Protein AF-J9EAB3-F1 (afdb_monomer_lite)

Radius of gyration: 15.77 Å; chains: 1; bounding box: 44×41×35 Å

Secondary structure (DSSP, 8-state):
-------PPPPEEEEEEETTTTEEEEEE-GGGHHHHHHHHHH--EETTEE------------------

Sequence (68 aa):
MVQLQSQSAPSYSLGPFNEIERKGSVVVQASDVNLIWAALSVYGRFFGKPIALHFNSVDRKVSERQSP

Organism: Wuchereria bancrofti (NCBI:txid6293)

Structure (mmCIF, N/CA/C/O backbone):
data_AF-J9EAB3-F1
#
_entry.id   AF-J9EAB3-F1
#
loop_
_atom_site.group_PDB
_atom_site.id
_atom_site.type_symbol
_atom_site.label_atom_id
_atom_site.label_alt_id
_atom_site.label_comp_id
_atom_site.label_asym_id
_atom_site.label_entity_id
_atom_site.label_seq_id
_atom_site.pdbx_PDB_ins_code
_atom_site.Cartn_x
_atom_site.Cartn_y
_atom_site.Cartn_z
_atom_site.occupancy
_atom_site.B_iso_or_equiv
_atom_site.auth_seq_id
_atom_site.auth_comp_id
_atom_site.auth_asym_id
_atom_site.auth_atom_id
_atom_site.pdbx_PDB_model_num
ATOM 1 N N . MET A 1 1 ? -31.596 -16.036 10.577 1.00 37.53 1 MET A N 1
ATOM 2 C CA . MET A 1 1 ? -31.527 -15.037 9.490 1.00 37.53 1 MET A CA 1
ATOM 3 C C . MET A 1 1 ? -30.174 -14.355 9.604 1.00 37.53 1 MET A C 1
ATOM 5 O O . M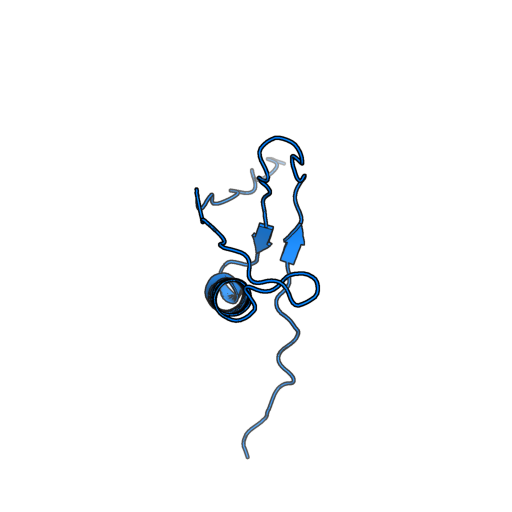ET A 1 1 ? -29.964 -13.632 10.565 1.00 37.53 1 MET A O 1
ATOM 9 N N . VAL A 1 2 ? -29.216 -14.682 8.736 1.00 43.69 2 VAL A N 1
ATOM 10 C CA . VAL A 1 2 ? -27.905 -14.015 8.739 1.00 43.69 2 VAL A CA 1
ATOM 11 C C . VAL A 1 2 ? -28.045 -12.777 7.866 1.00 43.69 2 VAL A C 1
ATOM 13 O O . VAL A 1 2 ? -28.198 -12.888 6.653 1.00 43.69 2 VAL A O 1
ATOM 16 N N . GLN A 1 3 ? -28.063 -11.602 8.490 1.00 44.91 3 GLN A N 1
ATOM 17 C CA . GLN A 1 3 ? -27.929 -10.338 7.777 1.00 44.91 3 GLN A CA 1
ATOM 18 C C . GLN A 1 3 ? -26.483 -10.241 7.288 1.00 44.91 3 GLN A C 1
ATOM 20 O O . GLN A 1 3 ? -25.587 -9.861 8.036 1.00 44.91 3 GLN A O 1
ATOM 25 N N . LEU A 1 4 ? -26.253 -10.592 6.024 1.00 47.28 4 LEU A N 1
ATOM 26 C CA . LEU A 1 4 ? -25.081 -10.126 5.296 1.00 47.28 4 LEU A CA 1
ATOM 27 C C . LEU A 1 4 ? -25.305 -8.634 5.046 1.00 47.28 4 LEU A C 1
ATOM 29 O O . LEU A 1 4 ? -25.826 -8.236 4.006 1.00 47.28 4 LEU A O 1
ATOM 33 N N . GLN A 1 5 ? -24.984 -7.803 6.041 1.00 47.16 5 GLN A N 1
ATOM 34 C CA . GLN A 1 5 ? -24.692 -6.406 5.764 1.00 47.16 5 GLN A CA 1
ATOM 35 C C . GLN A 1 5 ? -23.583 -6.447 4.723 1.00 47.16 5 GLN A C 1
ATOM 37 O O . GLN A 1 5 ? -22.511 -6.984 4.992 1.00 47.16 5 GLN A O 1
ATOM 42 N N . SER A 1 6 ? -23.882 -5.985 3.515 1.00 48.50 6 SER A N 1
ATOM 43 C CA . SER A 1 6 ? -22.896 -5.681 2.491 1.00 48.50 6 SER A CA 1
ATOM 44 C C . SER A 1 6 ? -21.785 -4.879 3.161 1.00 48.50 6 SER A C 1
ATOM 46 O O . SER A 1 6 ? -21.967 -3.691 3.418 1.00 48.50 6 SER A O 1
ATOM 48 N N . GLN A 1 7 ? -20.701 -5.558 3.550 1.00 58.44 7 GLN A N 1
ATOM 49 C CA . GLN A 1 7 ? -19.552 -4.934 4.184 1.00 58.44 7 GLN A CA 1
ATOM 50 C C . GLN A 1 7 ? -19.048 -3.920 3.172 1.00 58.44 7 GLN A C 1
ATOM 52 O O . GLN A 1 7 ? -18.549 -4.290 2.108 1.00 58.44 7 GLN A O 1
ATOM 57 N N . SER A 1 8 ? -19.271 -2.642 3.466 1.00 66.12 8 SER A N 1
ATOM 58 C CA . SER A 1 8 ? -18.689 -1.542 2.718 1.00 66.12 8 SER A CA 1
ATOM 59 C C . SER A 1 8 ? -17.199 -1.833 2.573 1.00 66.12 8 SER A C 1
ATOM 61 O O . SER A 1 8 ? -16.561 -2.235 3.550 1.00 66.12 8 SER A O 1
ATOM 63 N N . ALA A 1 9 ? -16.656 -1.689 1.362 1.00 73.44 9 ALA A N 1
ATOM 64 C CA . ALA A 1 9 ? -15.223 -1.846 1.152 1.00 73.44 9 ALA A CA 1
ATOM 65 C C . ALA A 1 9 ? -14.461 -0.993 2.187 1.00 73.44 9 ALA A C 1
ATOM 67 O O . ALA A 1 9 ? -14.931 0.102 2.516 1.00 73.44 9 ALA A O 1
ATOM 68 N N . PRO A 1 10 ? -13.328 -1.484 2.721 1.00 79.31 10 PRO A N 1
ATOM 69 C CA . PRO A 1 10 ? -12.576 -0.752 3.729 1.00 79.31 10 PRO A CA 1
ATOM 70 C C . PRO A 1 10 ? -12.234 0.646 3.211 1.00 79.31 10 PRO A C 1
ATOM 72 O O . PRO A 1 10 ? -11.808 0.805 2.064 1.00 79.31 10 PRO A O 1
ATOM 75 N N . SER A 1 11 ? -12.419 1.660 4.054 1.00 82.81 11 SER A N 1
ATOM 76 C CA . SER A 1 11 ? -12.100 3.037 3.677 1.00 82.81 11 SER A CA 1
ATOM 77 C C . SER A 1 11 ? -10.606 3.270 3.854 1.00 82.81 11 SER A C 1
ATOM 79 O O . SER A 1 11 ? -10.077 3.176 4.965 1.00 82.81 11 SER A O 1
ATOM 81 N N . TYR A 1 12 ? -9.929 3.607 2.760 1.00 86.12 12 TYR A N 1
ATOM 82 C CA . TYR A 1 12 ? -8.512 3.942 2.769 1.00 86.12 12 TYR A CA 1
ATOM 83 C C . TYR A 1 12 ? -8.215 5.131 1.858 1.00 86.12 12 TYR A C 1
ATOM 85 O O . TYR A 1 12 ? -8.944 5.409 0.906 1.00 86.12 12 TYR A O 1
ATOM 93 N N . SER A 1 13 ? -7.114 5.819 2.135 1.00 89.44 13 SER A N 1
ATOM 94 C CA . SER A 1 13 ? -6.533 6.810 1.235 1.00 89.44 13 SER A CA 1
ATOM 95 C C . SER A 1 13 ? -5.063 6.502 0.985 1.00 89.44 13 SER A C 1
ATOM 97 O O . SER A 1 13 ? -4.357 5.959 1.839 1.00 89.44 13 SER A O 1
ATOM 99 N N . LEU A 1 14 ? -4.607 6.815 -0.225 1.00 89.00 14 LEU A N 1
ATOM 100 C CA . LEU A 1 14 ? -3.206 6.689 -0.599 1.00 89.00 14 LEU A CA 1
ATOM 101 C C . LEU A 1 14 ? -2.492 7.995 -0.255 1.00 89.00 14 LEU A C 1
ATOM 103 O O . LEU A 1 14 ? -2.943 9.076 -0.637 1.00 89.00 14 LEU A O 1
ATOM 107 N N . GLY A 1 15 ? -1.386 7.890 0.471 1.00 88.19 15 GLY A N 1
ATOM 108 C CA . GLY A 1 15 ? -0.437 8.982 0.605 1.00 88.19 15 GLY A CA 1
ATOM 109 C C . GLY A 1 15 ? 0.451 9.116 -0.638 1.00 88.19 15 GLY A C 1
ATOM 110 O O . GLY A 1 15 ? 0.298 8.368 -1.607 1.00 88.19 15 GLY A O 1
ATOM 111 N N . PRO A 1 16 ? 1.402 10.063 -0.625 1.00 88.69 16 PRO A N 1
ATOM 112 C CA . PRO A 1 16 ? 2.354 10.221 -1.717 1.00 88.69 16 PRO A CA 1
ATOM 113 C C . PRO A 1 16 ? 3.195 8.951 -1.907 1.00 88.69 16 PRO A C 1
ATOM 115 O O . PRO A 1 16 ? 3.586 8.295 -0.938 1.00 88.69 16 PRO A O 1
ATOM 118 N N . PHE A 1 17 ? 3.496 8.630 -3.165 1.00 90.44 17 PHE A N 1
ATOM 119 C CA . PHE A 1 17 ? 4.378 7.529 -3.542 1.00 90.44 17 PHE A CA 1
ATOM 120 C C . PHE A 1 17 ? 5.677 8.082 -4.135 1.00 90.44 17 PHE A C 1
ATOM 122 O O . PHE A 1 17 ? 5.660 8.835 -5.105 1.00 90.44 17 PHE A O 1
ATOM 129 N N . ASN A 1 18 ? 6.808 7.703 -3.547 1.00 92.56 18 ASN A N 1
ATOM 130 C CA . ASN A 1 18 ? 8.138 7.991 -4.061 1.00 92.56 18 ASN A CA 1
ATOM 131 C C . ASN A 1 18 ? 8.534 6.895 -5.061 1.00 92.56 18 ASN A C 1
ATOM 133 O O . ASN A 1 18 ? 8.783 5.752 -4.674 1.00 92.56 18 ASN A O 1
ATOM 137 N N . GLU A 1 19 ? 8.619 7.247 -6.344 1.00 92.12 19 GLU A N 1
ATOM 138 C CA . GLU A 1 19 ? 8.949 6.301 -7.417 1.00 92.12 19 GLU A CA 1
ATOM 139 C C . GLU A 1 19 ? 10.410 5.841 -7.418 1.00 92.12 19 GLU A C 1
ATOM 141 O O . GLU A 1 19 ? 10.693 4.739 -7.893 1.00 92.12 19 GLU A O 1
ATOM 146 N N . ILE A 1 20 ? 11.321 6.654 -6.874 1.00 94.50 20 ILE A N 1
ATOM 147 C CA . ILE A 1 20 ? 12.753 6.341 -6.794 1.00 94.50 20 ILE A CA 1
ATOM 148 C C . ILE A 1 20 ? 12.979 5.296 -5.701 1.00 94.50 20 ILE A C 1
ATOM 150 O O . ILE A 1 20 ? 13.575 4.252 -5.949 1.00 94.50 20 ILE A O 1
ATOM 154 N N . GLU A 1 21 ? 12.446 5.541 -4.501 1.00 91.56 21 GLU A N 1
ATOM 155 C CA . GLU A 1 21 ? 12.578 4.617 -3.365 1.00 91.56 21 GLU A CA 1
ATOM 156 C C . GLU A 1 21 ? 11.564 3.468 -3.388 1.00 91.56 21 GLU A C 1
ATOM 158 O O . GLU A 1 21 ? 11.683 2.533 -2.598 1.00 91.56 21 GLU A O 1
ATOM 163 N N . ARG A 1 22 ? 10.552 3.545 -4.262 1.00 89.06 22 ARG A N 1
ATOM 164 C CA . ARG A 1 22 ? 9.402 2.628 -4.312 1.00 89.06 22 ARG A CA 1
ATOM 165 C C . ARG A 1 22 ? 8.672 2.517 -2.970 1.00 89.06 22 ARG A C 1
ATOM 167 O O . ARG A 1 22 ? 8.242 1.437 -2.572 1.00 89.06 22 ARG A O 1
ATOM 174 N N . LYS A 1 23 ? 8.506 3.648 -2.282 1.00 90.38 23 LYS A N 1
ATOM 175 C CA . LYS A 1 23 ? 7.831 3.733 -0.979 1.00 90.38 23 LYS A CA 1
ATOM 176 C C . LYS A 1 23 ? 6.590 4.600 -1.069 1.00 90.38 23 LYS A C 1
ATOM 178 O O . LYS A 1 23 ? 6.619 5.668 -1.667 1.00 90.38 23 LYS A O 1
ATOM 183 N N . GLY A 1 24 ? 5.521 4.168 -0.418 1.00 89.19 24 GLY A N 1
ATOM 184 C CA . GLY A 1 24 ? 4.317 4.966 -0.234 1.00 89.19 24 GLY A CA 1
ATOM 185 C C . GLY A 1 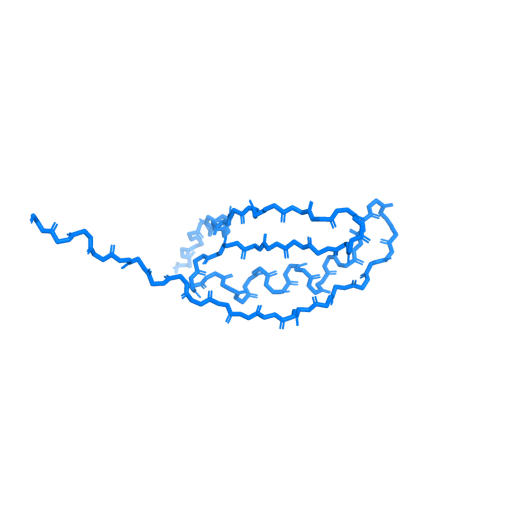24 ? 3.701 4.702 1.125 1.00 89.19 24 GLY A C 1
ATOM 186 O O . GLY A 1 24 ? 4.194 3.876 1.895 1.00 89.19 24 GLY A O 1
ATOM 187 N N . SER A 1 25 ? 2.609 5.398 1.404 1.00 89.62 25 SER A N 1
ATOM 188 C CA . SER A 1 25 ? 1.826 5.198 2.616 1.00 89.62 25 SER A CA 1
ATOM 189 C C . SER A 1 25 ? 0.362 4.970 2.278 1.00 89.62 25 SER A C 1
ATOM 191 O O . SER A 1 25 ? -0.159 5.452 1.272 1.00 89.62 25 SER A O 1
ATOM 193 N N . VAL A 1 26 ? -0.299 4.203 3.136 1.00 87.81 26 VAL A N 1
ATOM 194 C CA . VAL A 1 26 ? -1.732 3.954 3.072 1.00 87.81 26 VAL A CA 1
ATOM 195 C C . VAL A 1 26 ? -2.306 4.365 4.420 1.00 87.81 26 VAL A C 1
ATOM 197 O O . VAL A 1 26 ? -1.785 3.972 5.465 1.00 87.81 26 VAL A O 1
ATOM 200 N N . VAL A 1 27 ? -3.334 5.204 4.406 1.00 88.50 27 VAL A N 1
ATOM 201 C CA . VAL A 1 27 ? -4.049 5.605 5.618 1.00 88.50 27 VAL A CA 1
ATOM 202 C C . VAL A 1 27 ? -5.354 4.838 5.641 1.00 88.50 27 VAL A C 1
ATOM 204 O O . VAL A 1 27 ? -6.110 4.858 4.674 1.00 88.50 27 VAL A O 1
ATOM 207 N N . VAL A 1 28 ? -5.599 4.136 6.739 1.00 87.19 28 VAL A N 1
ATOM 208 C CA . VAL A 1 28 ? -6.748 3.244 6.901 1.00 87.19 28 VAL A CA 1
ATOM 209 C C . VAL A 1 28 ? -7.417 3.513 8.230 1.00 87.19 28 VAL A C 1
ATOM 211 O O . VAL A 1 28 ? -6.772 3.948 9.190 1.00 87.19 28 VAL A O 1
ATOM 214 N N . GLN A 1 29 ? -8.710 3.221 8.306 1.00 85.75 29 GLN A N 1
ATOM 215 C CA . GLN A 1 29 ? -9.370 3.146 9.600 1.00 85.75 29 GLN A CA 1
ATOM 216 C C . GLN A 1 29 ? -8.783 1.994 10.417 1.00 85.75 29 GLN A C 1
ATOM 218 O O . GLN A 1 29 ? -8.473 0.927 9.888 1.00 85.75 29 GLN A O 1
ATOM 223 N N . ALA A 1 30 ? -8.659 2.197 11.729 1.00 82.69 30 ALA A N 1
ATOM 224 C CA . ALA A 1 30 ? -8.095 1.186 12.620 1.00 82.69 30 ALA A CA 1
ATOM 225 C C . ALA A 1 30 ? -8.897 -0.130 12.600 1.00 82.69 30 ALA A C 1
ATOM 227 O O . ALA A 1 30 ? -8.305 -1.201 12.704 1.00 82.69 30 ALA A O 1
ATOM 228 N N . SER A 1 31 ? -10.220 -0.056 12.413 1.00 85.00 31 SER A N 1
ATOM 229 C CA . SER A 1 31 ? -11.097 -1.227 12.263 1.00 85.00 31 SER A CA 1
ATOM 230 C C . SER A 1 31 ? -10.778 -2.070 11.029 1.00 85.00 31 SER A C 1
ATOM 232 O O . SER A 1 31 ? -11.025 -3.273 11.026 1.00 85.00 31 SER A O 1
ATOM 234 N N . ASP A 1 32 ? -10.204 -1.447 10.001 1.00 85.19 32 ASP A N 1
ATOM 235 C CA . ASP A 1 32 ? -10.081 -2.014 8.660 1.00 85.19 32 ASP A CA 1
ATOM 236 C C . ASP A 1 32 ? -8.643 -2.480 8.363 1.00 85.19 32 ASP A C 1
ATOM 238 O O . ASP A 1 32 ? -8.377 -3.055 7.305 1.00 85.19 32 ASP A O 1
ATOM 242 N N . VAL A 1 33 ? -7.702 -2.269 9.297 1.00 83.44 33 VAL A N 1
ATOM 243 C CA . VAL A 1 33 ? -6.264 -2.515 9.085 1.00 83.44 33 VAL A CA 1
ATOM 244 C C . VAL A 1 33 ? -5.985 -3.963 8.673 1.00 83.44 33 VAL A C 1
ATOM 246 O O . VAL A 1 33 ? -5.225 -4.204 7.738 1.00 83.44 33 VAL A O 1
ATOM 249 N N . ASN A 1 34 ? -6.672 -4.922 9.301 1.00 83.31 34 ASN A N 1
ATOM 250 C CA . ASN A 1 34 ? -6.489 -6.349 9.040 1.00 83.31 34 ASN A CA 1
ATOM 251 C C . ASN A 1 34 ? -6.940 -6.734 7.624 1.00 83.31 34 ASN A C 1
ATOM 253 O O . ASN A 1 34 ? -6.309 -7.571 6.982 1.00 83.31 34 ASN A O 1
ATOM 257 N N . LEU A 1 35 ? -8.006 -6.104 7.117 1.00 83.50 35 LEU A N 1
ATOM 258 C CA . LEU A 1 35 ? -8.517 -6.352 5.767 1.00 83.50 35 LEU A CA 1
ATOM 259 C C . LEU A 1 35 ? -7.555 -5.813 4.707 1.00 83.50 35 LEU A C 1
ATOM 261 O O . LEU A 1 35 ? -7.271 -6.495 3.724 1.00 83.50 35 LEU A O 1
ATOM 265 N N . ILE A 1 36 ? -7.012 -4.615 4.928 1.00 84.12 36 ILE A N 1
ATOM 266 C CA . ILE A 1 36 ? -6.036 -4.006 4.018 1.00 84.12 36 ILE A CA 1
ATOM 267 C C . ILE A 1 36 ? -4.731 -4.804 4.014 1.00 84.12 36 ILE A C 1
ATOM 269 O O . ILE A 1 36 ? -4.173 -5.059 2.948 1.00 84.12 36 ILE A O 1
ATOM 273 N N . TRP A 1 37 ? -4.282 -5.272 5.179 1.00 81.50 37 TRP A N 1
ATOM 274 C CA . TRP A 1 37 ? -3.129 -6.166 5.284 1.00 81.50 37 TRP A CA 1
ATOM 275 C C . TRP A 1 37 ? -3.339 -7.458 4.500 1.00 81.50 37 TRP A C 1
ATOM 277 O O . TRP A 1 37 ? -2.506 -7.807 3.667 1.00 81.50 37 TRP A O 1
ATOM 287 N N . ALA A 1 38 ? -4.477 -8.127 4.702 1.00 80.00 38 ALA A N 1
ATOM 288 C CA . ALA A 1 38 ? -4.807 -9.336 3.959 1.00 80.00 38 ALA A CA 1
ATOM 289 C C . ALA A 1 38 ? -4.826 -9.081 2.444 1.00 80.00 38 ALA A C 1
ATOM 291 O O . ALA A 1 38 ? -4.244 -9.855 1.687 1.00 80.00 38 ALA A O 1
ATOM 292 N N . ALA A 1 39 ? -5.423 -7.974 1.993 1.00 80.25 39 ALA A N 1
ATOM 293 C CA . ALA A 1 39 ? -5.462 -7.627 0.577 1.00 80.25 39 ALA A CA 1
ATOM 294 C C . ALA A 1 39 ? -4.054 -7.422 -0.008 1.00 80.25 39 ALA A C 1
ATOM 296 O O . ALA A 1 39 ? -3.739 -7.974 -1.060 1.00 80.25 39 ALA A O 1
ATOM 297 N N . LEU A 1 40 ? -3.183 -6.690 0.685 1.00 78.81 40 LEU A N 1
ATOM 298 C CA . LEU A 1 40 ? -1.819 -6.435 0.219 1.00 78.81 40 LEU A CA 1
ATOM 299 C C . LEU A 1 40 ? -0.952 -7.706 0.230 1.00 78.81 40 LEU A C 1
ATOM 301 O O . LEU A 1 40 ? -0.148 -7.904 -0.678 1.00 78.81 40 LEU A O 1
ATOM 305 N N . SER A 1 41 ? -1.135 -8.595 1.208 1.00 73.25 41 SER A N 1
ATOM 306 C CA . SER A 1 41 ? -0.396 -9.861 1.277 1.00 73.25 41 SER A CA 1
ATOM 307 C C . SER A 1 41 ? -0.880 -10.907 0.265 1.00 73.25 41 SER A C 1
ATOM 309 O O . SER A 1 41 ? -0.066 -11.663 -0.258 1.00 73.25 41 SER A O 1
ATOM 311 N N . VAL A 1 42 ? -2.186 -10.962 -0.024 1.00 69.00 42 VAL A N 1
ATOM 312 C CA . VAL A 1 42 ? -2.785 -11.964 -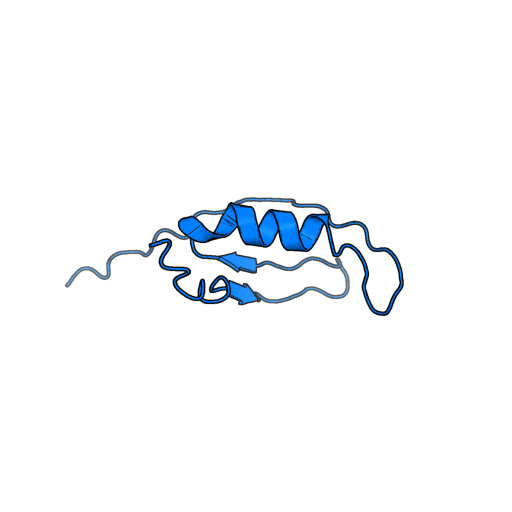0.928 1.00 69.00 42 VAL A CA 1
ATOM 313 C C . VAL A 1 42 ? -2.694 -11.530 -2.392 1.00 69.00 42 VAL A C 1
ATOM 315 O O . VAL A 1 42 ? -2.366 -12.341 -3.259 1.00 69.00 42 VAL A O 1
ATOM 318 N N . TYR A 1 43 ? -2.930 -10.248 -2.684 1.00 66.00 43 TYR A N 1
ATOM 319 C CA . TYR A 1 43 ? -2.902 -9.701 -4.043 1.00 66.00 43 TYR A CA 1
ATOM 320 C C . TYR A 1 43 ? -1.536 -9.123 -4.413 1.00 66.00 43 TYR A C 1
ATOM 322 O O . TYR A 1 43 ? -1.477 -8.124 -5.123 1.00 66.00 43 TYR A O 1
ATOM 330 N N . GLY A 1 44 ? -0.438 -9.751 -3.977 1.00 63.78 44 GLY A N 1
ATOM 331 C CA . GLY A 1 44 ? 0.950 -9.380 -4.293 1.00 63.78 44 GLY A CA 1
ATOM 332 C C . GLY A 1 44 ? 1.311 -9.526 -5.777 1.00 63.78 44 GLY A C 1
ATOM 333 O O . GLY A 1 44 ? 2.325 -10.124 -6.126 1.00 63.78 44 GLY A O 1
ATOM 334 N N . ARG A 1 45 ? 0.466 -9.022 -6.678 1.00 73.31 45 ARG A N 1
ATOM 335 C CA . ARG A 1 45 ? 0.629 -8.984 -8.121 1.00 73.31 45 ARG A CA 1
ATOM 336 C C . ARG A 1 45 ? 0.249 -7.608 -8.655 1.00 73.31 45 ARG A C 1
ATOM 338 O O . ARG A 1 45 ? -0.853 -7.125 -8.426 1.00 73.31 45 ARG A O 1
ATOM 345 N N . PHE A 1 46 ? 1.132 -7.031 -9.457 1.00 73.38 46 PHE A N 1
ATOM 346 C CA . PHE A 1 46 ? 0.901 -5.799 -10.204 1.00 73.38 46 PHE A CA 1
ATOM 347 C C . PHE A 1 46 ? 1.014 -6.103 -11.698 1.00 73.38 46 PHE A C 1
ATOM 349 O O . PHE A 1 46 ? 2.041 -6.607 -12.151 1.00 73.38 46 PHE A O 1
ATOM 356 N N . PHE A 1 47 ? -0.063 -5.877 -12.460 1.00 76.75 47 PHE A N 1
ATOM 357 C CA . PHE A 1 47 ? -0.157 -6.264 -13.879 1.00 76.75 47 PHE A CA 1
ATOM 358 C C . PHE A 1 47 ? 0.263 -7.725 -14.146 1.00 76.75 47 PHE A C 1
ATOM 360 O O . PHE A 1 47 ? 1.036 -8.023 -15.055 1.00 76.75 47 PHE A O 1
ATOM 367 N N . GLY A 1 48 ? -0.205 -8.648 -13.298 1.00 77.88 48 GLY A N 1
ATOM 368 C CA . GLY A 1 48 ? 0.094 -10.082 -13.403 1.00 77.88 48 GLY A CA 1
ATOM 369 C C . GLY A 1 48 ? 1.498 -10.493 -12.944 1.00 77.88 48 GLY A C 1
ATOM 370 O O . GLY A 1 48 ? 1.760 -11.690 -12.818 1.00 77.88 48 GLY A O 1
ATOM 371 N N . LYS A 1 49 ? 2.385 -9.540 -12.633 1.00 78.38 49 LYS A N 1
ATOM 372 C CA . LYS A 1 49 ? 3.735 -9.815 -12.127 1.00 78.38 49 LYS A CA 1
ATOM 373 C C . LYS A 1 49 ? 3.733 -9.857 -10.602 1.00 78.38 49 LYS A C 1
ATOM 375 O O . LYS A 1 49 ? 3.157 -8.951 -10.004 1.00 78.38 49 LYS A O 1
ATOM 380 N N . PRO A 1 50 ? 4.359 -10.859 -9.964 1.00 81.62 50 PRO A N 1
ATOM 381 C CA . PRO A 1 50 ? 4.474 -10.889 -8.513 1.00 81.62 50 PRO A CA 1
ATOM 382 C C . PRO A 1 50 ? 5.269 -9.677 -8.014 1.00 81.62 50 PRO A C 1
ATOM 384 O O . PRO A 1 50 ? 6.267 -9.291 -8.622 1.00 81.62 50 PRO A O 1
ATOM 387 N N . ILE A 1 51 ? 4.819 -9.090 -6.911 1.00 78.50 51 ILE A N 1
ATOM 388 C CA . ILE A 1 51 ? 5.492 -8.001 -6.209 1.00 78.50 51 ILE A CA 1
ATOM 389 C C . ILE A 1 51 ? 5.685 -8.394 -4.746 1.00 78.50 51 ILE A C 1
ATOM 391 O O . ILE A 1 51 ? 4.792 -8.967 -4.124 1.00 78.50 51 ILE A O 1
ATOM 395 N N . ALA A 1 52 ? 6.856 -8.081 -4.198 1.00 79.62 52 ALA A N 1
ATOM 396 C CA . ALA A 1 52 ? 7.096 -8.171 -2.766 1.00 79.62 52 ALA A CA 1
ATOM 397 C C . ALA A 1 52 ? 6.736 -6.825 -2.131 1.00 79.62 52 ALA A C 1
ATOM 399 O O . ALA A 1 52 ? 7.247 -5.784 -2.543 1.00 79.62 52 ALA A O 1
ATOM 400 N N . LEU A 1 53 ? 5.847 -6.847 -1.140 1.00 79.69 53 LEU A N 1
ATOM 401 C CA . LEU A 1 53 ? 5.503 -5.674 -0.344 1.00 79.69 53 LEU A CA 1
ATOM 402 C C . LEU A 1 53 ? 6.172 -5.786 1.023 1.00 79.69 53 LEU A C 1
ATOM 404 O O . LEU A 1 53 ? 6.045 -6.801 1.704 1.00 79.69 53 LEU A O 1
ATOM 408 N N . HIS A 1 54 ? 6.883 -4.731 1.411 1.00 80.62 54 HIS A N 1
ATOM 409 C CA . HIS A 1 54 ? 7.556 -4.626 2.700 1.00 80.62 54 HIS A CA 1
ATOM 410 C C . HIS A 1 54 ? 6.894 -3.511 3.508 1.00 80.62 54 HIS A C 1
ATOM 412 O O . HIS A 1 54 ? 6.875 -2.352 3.088 1.00 80.62 54 HIS A O 1
ATOM 418 N N . PHE A 1 55 ? 6.350 -3.863 4.669 1.00 76.75 55 PHE A N 1
ATOM 419 C CA . PHE A 1 55 ? 5.723 -2.912 5.580 1.00 76.75 55 PHE A CA 1
ATOM 420 C C . PHE A 1 55 ? 6.778 -2.350 6.529 1.00 76.75 55 PHE A C 1
ATOM 422 O O . PHE A 1 55 ? 7.325 -3.082 7.349 1.00 76.75 55 PHE A O 1
ATOM 429 N N . ASN A 1 56 ? 7.082 -1.059 6.389 1.00 75.00 56 ASN A N 1
ATOM 430 C CA . ASN A 1 56 ? 8.197 -0.429 7.101 1.00 75.00 56 ASN A CA 1
ATOM 431 C C . ASN A 1 56 ? 7.789 0.202 8.443 1.00 75.00 56 ASN A C 1
ATOM 433 O O . ASN A 1 56 ? 8.578 0.178 9.382 1.00 75.00 56 ASN A O 1
ATOM 437 N N . SER A 1 57 ? 6.582 0.768 8.547 1.00 76.12 57 SER A N 1
ATOM 438 C CA . SER A 1 57 ? 6.087 1.403 9.776 1.00 76.12 57 SER A CA 1
ATOM 439 C C . SER A 1 57 ? 4.562 1.346 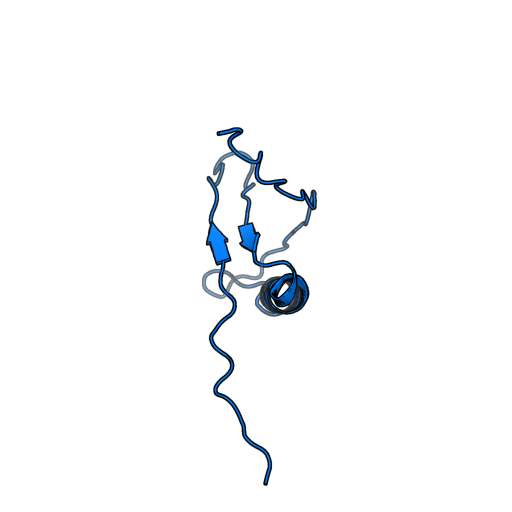9.882 1.00 76.12 57 SER A C 1
ATOM 441 O O . SER A 1 57 ? 3.857 1.200 8.880 1.00 76.12 57 SER A O 1
ATOM 443 N N . VAL A 1 58 ? 4.056 1.462 11.113 1.00 76.62 58 VAL A N 1
ATOM 444 C CA . VAL A 1 58 ? 2.640 1.707 11.413 1.00 76.62 58 VAL A CA 1
ATOM 445 C C . VAL A 1 58 ? 2.574 2.943 12.298 1.00 76.62 58 VAL A C 1
ATOM 447 O O . VAL A 1 58 ? 3.020 2.910 13.442 1.00 76.62 58 VAL A O 1
ATOM 450 N N . ASP A 1 59 ? 2.002 4.021 11.769 1.00 78.62 59 ASP A N 1
ATOM 451 C CA . ASP A 1 59 ? 1.930 5.308 12.454 1.00 78.62 59 ASP A CA 1
ATOM 452 C C . ASP A 1 59 ? 0.478 5.671 12.767 1.00 78.62 59 ASP A C 1
ATOM 454 O O . ASP A 1 59 ? -0.386 5.716 11.885 1.00 78.62 59 ASP A O 1
ATOM 458 N N . ARG A 1 60 ? 0.189 5.969 14.039 1.00 77.62 60 ARG A N 1
ATOM 459 C CA . ARG A 1 60 ? -1.125 6.475 14.442 1.00 77.62 60 ARG A CA 1
ATOM 460 C C . ARG A 1 60 ? -1.144 7.989 14.267 1.00 77.62 60 ARG A C 1
ATOM 462 O O . ARG A 1 60 ? -0.546 8.714 15.056 1.00 77.62 60 ARG A O 1
ATOM 469 N N . LYS A 1 61 ? -1.880 8.479 13.267 1.00 71.19 61 LYS A N 1
ATOM 470 C CA . LYS A 1 61 ? -2.223 9.905 13.175 1.00 71.19 61 LYS A CA 1
ATOM 471 C C . LYS A 1 61 ? -3.138 10.252 14.352 1.00 71.19 61 LYS A C 1
ATOM 473 O O . LYS A 1 61 ? -4.317 9.906 14.351 1.00 71.19 61 LYS A O 1
ATOM 478 N N . VAL A 1 62 ? -2.596 10.899 15.379 1.00 66.00 62 VAL A N 1
ATOM 479 C CA . VAL A 1 62 ? -3.414 11.555 16.402 1.00 66.00 62 VAL A CA 1
ATOM 480 C C . VAL A 1 62 ? -3.939 12.834 15.763 1.00 66.00 62 VAL A C 1
ATOM 482 O O . VAL A 1 62 ? -3.151 13.692 15.377 1.00 66.00 62 VAL A O 1
ATOM 485 N N . SER A 1 63 ? -5.257 12.945 15.591 1.00 61.09 63 SER A N 1
ATOM 486 C CA . SER A 1 63 ? -5.856 14.234 15.247 1.00 61.09 63 SER A CA 1
ATOM 487 C C . SER A 1 63 ? -5.589 15.165 16.421 1.00 61.09 63 SER A C 1
ATOM 489 O O .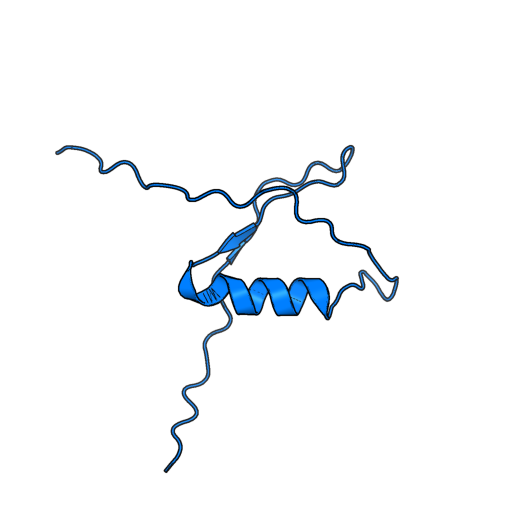 SER A 1 63 ? -6.114 14.938 17.513 1.00 61.09 63 SER A O 1
ATOM 491 N N . GLU A 1 64 ? -4.762 16.188 16.218 1.00 58.81 64 GLU A N 1
ATOM 492 C CA . GLU A 1 64 ? -4.709 17.314 17.140 1.00 58.81 64 GLU A CA 1
ATOM 493 C C . GLU A 1 64 ? -6.139 17.843 17.253 1.00 58.81 64 GLU A C 1
ATOM 495 O O . GLU A 1 64 ? -6.778 18.170 16.248 1.00 58.81 64 GLU A O 1
ATOM 500 N N . ARG A 1 65 ? -6.703 17.826 18.465 1.00 55.66 65 ARG A N 1
ATOM 501 C CA . ARG A 1 65 ? -7.939 18.566 18.703 1.00 55.66 65 ARG A CA 1
ATOM 502 C C . ARG A 1 65 ? -7.578 20.019 18.441 1.00 55.66 65 ARG A C 1
ATOM 504 O O . ARG A 1 65 ? -6.712 20.548 19.131 1.00 55.66 65 ARG A O 1
ATOM 511 N N . GLN A 1 66 ? -8.215 20.646 17.459 1.00 54.69 66 GLN A N 1
ATOM 512 C CA . GLN A 1 66 ? -8.240 22.100 17.416 1.00 54.69 66 GLN A CA 1
ATOM 513 C C . GLN A 1 66 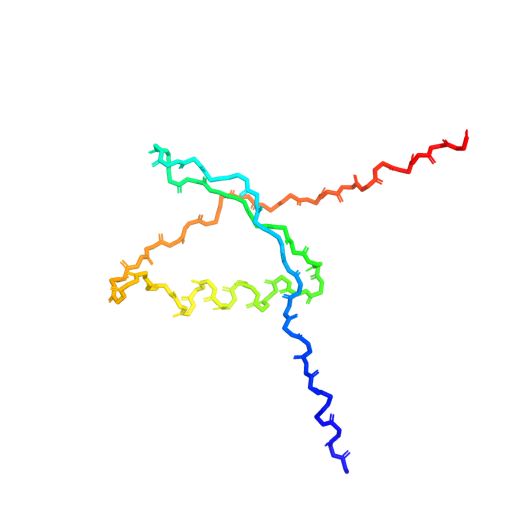? -8.881 22.553 18.730 1.00 54.69 66 GLN A C 1
ATOM 515 O O . GLN A 1 66 ? -10.047 22.251 18.996 1.00 54.69 66 GLN A O 1
ATOM 520 N N . SER A 1 67 ? -8.068 23.155 19.597 1.00 48.78 67 SER A N 1
ATOM 521 C CA . SER A 1 67 ? -8.558 23.881 20.762 1.00 48.78 67 SER A CA 1
ATOM 522 C C . SER A 1 67 ? -9.483 25.002 20.271 1.00 48.78 67 SER A C 1
ATOM 524 O O . SER A 1 67 ? -9.183 25.578 19.223 1.00 48.78 67 SER A O 1
ATOM 526 N N . PRO A 1 68 ? -10.603 25.249 20.971 1.00 60.69 68 PRO A N 1
ATOM 527 C CA . PRO A 1 68 ? -11.619 26.215 20.555 1.00 60.69 68 PRO A CA 1
ATOM 528 C C . PRO A 1 68 ? -11.076 27.639 20.414 1.00 60.69 68 PRO A C 1
ATOM 530 O O . PRO A 1 68 ? -10.116 27.985 21.143 1.00 60.69 68 PRO A O 1
#

Foldseek 3Di:
DDPPPVPDQWDKDWADADPVVRDTDIGGDPVCVVVVVCCCVVPCDDPNHGHDDDDDDDDDPDPDPPDD

pLDDT: mean 75.54, std 13.89, range [37.53, 94.5]